Protein AF-A0A2T7SVP9-F1 (afdb_monomer_lite)

Structure (mmCIF, N/CA/C/O backbone):
data_AF-A0A2T7SVP9-F1
#
_entry.id   AF-A0A2T7SVP9-F1
#
loop_
_atom_site.group_PDB
_atom_site.id
_atom_site.type_symbol
_atom_site.label_atom_id
_atom_site.label_alt_id
_atom_site.label_comp_id
_atom_site.label_asym_id
_atom_site.label_entity_id
_atom_site.label_seq_id
_atom_site.pdbx_PDB_ins_code
_atom_site.Cartn_x
_atom_site.Cartn_y
_atom_site.Cartn_z
_atom_site.occupancy
_atom_site.B_iso_or_equiv
_atom_site.auth_seq_id
_atom_site.auth_comp_id
_ato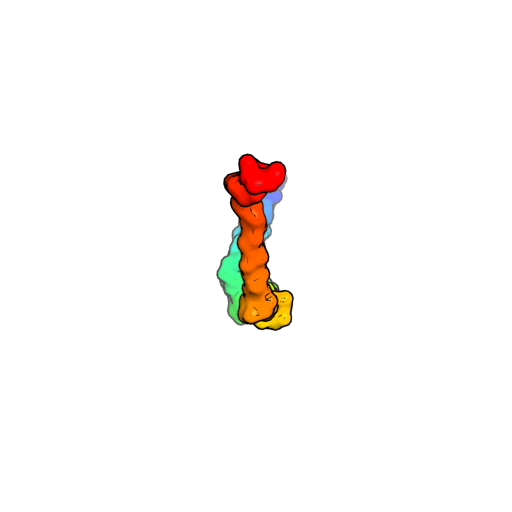m_site.auth_asym_id
_atom_site.auth_atom_id
_atom_site.pdbx_PDB_model_num
ATOM 1 N N . MET A 1 1 ? 25.742 -4.925 -11.420 1.00 77.44 1 MET A N 1
ATOM 2 C CA . MET A 1 1 ? 25.268 -5.514 -10.146 1.00 77.44 1 MET A CA 1
ATOM 3 C C . MET A 1 1 ? 24.224 -4.634 -9.461 1.00 77.44 1 MET A C 1
ATOM 5 O O . MET A 1 1 ? 23.094 -5.080 -9.335 1.00 77.44 1 MET A O 1
ATOM 9 N N . LEU A 1 2 ? 24.524 -3.369 -9.131 1.00 92.25 2 LEU A N 1
ATOM 10 C CA . LEU A 1 2 ? 23.560 -2.447 -8.497 1.00 92.25 2 LEU A CA 1
ATOM 11 C C . LEU A 1 2 ? 22.303 -2.163 -9.345 1.00 92.25 2 LEU A C 1
ATOM 13 O O . LEU A 1 2 ? 21.207 -2.081 -8.810 1.00 92.25 2 LEU A O 1
ATOM 17 N N . LYS A 1 3 ? 22.447 -2.090 -10.677 1.00 91.38 3 LYS A N 1
ATOM 18 C CA . LYS A 1 3 ? 21.334 -1.911 -11.631 1.00 91.38 3 LYS A CA 1
ATOM 19 C C . LYS A 1 3 ? 20.179 -2.893 -11.381 1.00 91.38 3 LYS A C 1
ATOM 21 O O . LYS A 1 3 ? 19.031 -2.471 -11.364 1.00 91.38 3 LYS A O 1
ATOM 26 N N . TYR A 1 4 ? 20.482 -4.175 -11.174 1.00 96.12 4 TYR A N 1
ATOM 27 C CA . TYR A 1 4 ? 19.462 -5.204 -10.957 1.00 96.12 4 TYR A CA 1
ATOM 28 C C . TYR A 1 4 ? 18.728 -5.006 -9.635 1.00 96.12 4 TYR A C 1
ATOM 30 O O . TYR A 1 4 ? 17.509 -5.103 -9.598 1.00 96.12 4 TYR A O 1
ATOM 38 N N . TRP A 1 5 ? 19.456 -4.645 -8.578 1.00 96.06 5 TRP A N 1
ATOM 39 C CA . TRP A 1 5 ? 18.864 -4.309 -7.285 1.00 96.06 5 TRP A CA 1
ATOM 40 C C . TRP A 1 5 ? 17.963 -3.080 -7.357 1.00 96.06 5 TRP A C 1
ATOM 42 O O . TRP A 1 5 ? 16.877 -3.095 -6.791 1.00 96.06 5 TRP A O 1
ATOM 52 N N . VAL A 1 6 ? 18.369 -2.046 -8.098 1.00 95.81 6 VAL A N 1
ATOM 53 C CA . VAL A 1 6 ? 17.542 -0.851 -8.316 1.00 95.81 6 VAL A CA 1
ATOM 54 C C . VAL A 1 6 ? 16.258 -1.210 -9.061 1.00 95.81 6 VAL A C 1
ATOM 56 O O . VAL A 1 6 ? 15.180 -0.815 -8.632 1.00 95.81 6 VAL A O 1
ATOM 59 N N . VAL A 1 7 ? 16.347 -1.999 -10.136 1.00 97.00 7 VAL A N 1
ATOM 60 C CA . VAL A 1 7 ? 15.159 -2.451 -10.880 1.00 97.00 7 VAL A CA 1
ATOM 61 C C . VAL A 1 7 ? 14.248 -3.301 -9.993 1.00 97.00 7 VAL A C 1
ATOM 63 O O . VAL A 1 7 ? 13.043 -3.069 -9.965 1.00 97.00 7 VAL A O 1
ATOM 66 N N . LEU A 1 8 ? 14.811 -4.237 -9.225 1.00 96.88 8 LEU A N 1
ATOM 67 C CA . LEU A 1 8 ? 14.052 -5.080 -8.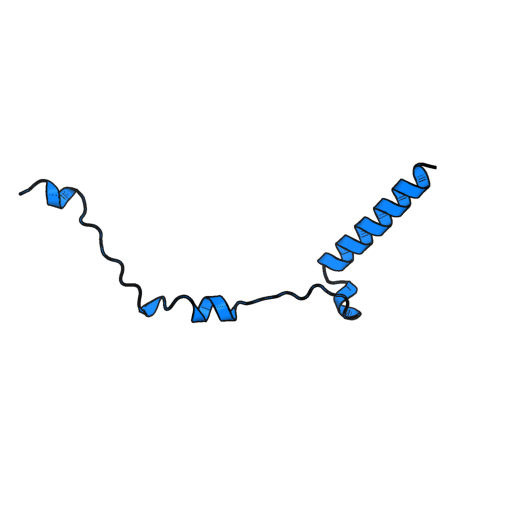303 1.00 96.88 8 LEU A CA 1
ATOM 68 C C . LEU A 1 8 ? 13.318 -4.243 -7.250 1.00 96.88 8 LEU A C 1
ATOM 70 O O . LEU A 1 8 ? 12.131 -4.458 -7.021 1.00 96.88 8 LEU A O 1
ATOM 74 N N . LEU A 1 9 ? 14.003 -3.268 -6.648 1.00 96.69 9 LEU A N 1
ATOM 75 C CA . LEU A 1 9 ? 13.416 -2.351 -5.672 1.00 96.69 9 LEU A CA 1
ATOM 76 C C . LEU A 1 9 ? 12.272 -1.539 -6.276 1.00 96.69 9 LEU A C 1
ATOM 78 O O . LEU A 1 9 ? 11.230 -1.411 -5.642 1.00 96.69 9 LEU A O 1
ATOM 82 N N . VAL A 1 10 ? 12.436 -1.029 -7.499 1.00 97.06 10 VAL A N 1
ATOM 83 C CA . VAL A 1 10 ? 11.381 -0.277 -8.192 1.00 97.06 10 VAL A CA 1
ATOM 84 C C . VAL A 1 10 ? 10.158 -1.158 -8.449 1.00 97.06 10 VAL A C 1
ATOM 86 O O . VAL A 1 10 ? 9.040 -0.727 -8.184 1.00 97.06 10 VAL A O 1
ATOM 89 N N . VAL A 1 11 ? 10.353 -2.401 -8.899 1.00 97.25 11 VAL A N 1
ATOM 90 C CA . VAL A 1 11 ? 9.253 -3.354 -9.132 1.00 97.25 11 VAL A CA 1
ATOM 91 C C . VAL A 1 11 ? 8.531 -3.694 -7.828 1.00 97.25 11 VAL A C 1
ATOM 93 O O . VAL A 1 11 ? 7.303 -3.650 -7.785 1.00 97.25 11 VAL A O 1
ATOM 96 N N . LEU A 1 12 ? 9.272 -3.980 -6.752 1.00 96.50 12 LEU A N 1
ATOM 97 C CA . LEU A 1 12 ? 8.687 -4.241 -5.433 1.00 96.50 12 LEU A CA 1
ATOM 98 C C . LEU A 1 12 ? 7.88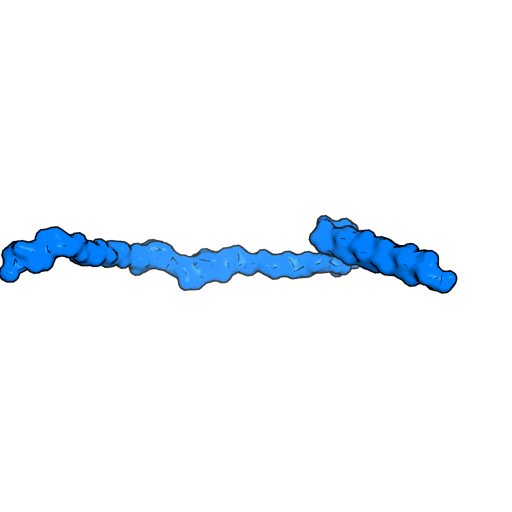9 -3.037 -4.924 1.00 96.50 12 LEU A C 1
ATOM 100 O O . LEU A 1 12 ? 6.790 -3.202 -4.401 1.00 96.50 12 LEU A O 1
ATOM 104 N N . ASN A 1 13 ? 8.427 -1.828 -5.094 1.00 96.62 13 ASN A N 1
ATOM 105 C CA . ASN A 1 13 ? 7.781 -0.603 -4.642 1.00 96.62 13 ASN A CA 1
ATOM 106 C C . ASN A 1 13 ? 6.495 -0.321 -5.432 1.00 96.62 13 ASN A C 1
ATOM 108 O O . ASN A 1 13 ? 5.457 -0.053 -4.836 1.00 96.62 13 ASN A O 1
ATOM 112 N N . ALA A 1 14 ? 6.534 -0.475 -6.758 1.00 95.50 14 ALA A N 1
ATOM 113 C CA . ALA A 1 14 ? 5.359 -0.336 -7.612 1.00 9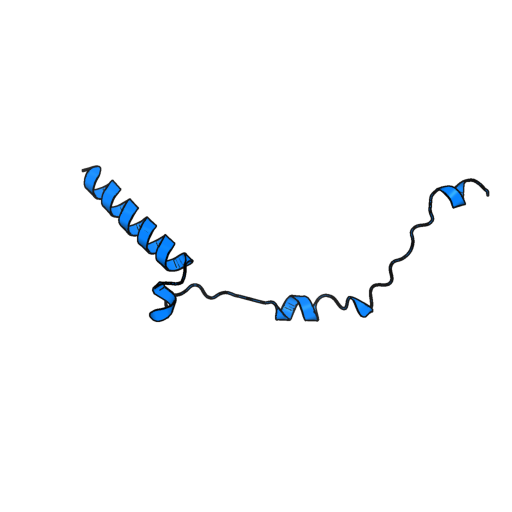5.50 14 ALA A CA 1
ATOM 114 C C . ALA A 1 14 ? 4.275 -1.374 -7.277 1.00 95.50 14 ALA A C 1
ATOM 116 O O . ALA A 1 14 ? 3.097 -1.029 -7.200 1.00 95.50 14 ALA A O 1
ATOM 117 N N . GLY A 1 15 ? 4.664 -2.627 -7.018 1.00 92.94 15 GLY A N 1
ATOM 118 C CA . GLY A 1 15 ? 3.744 -3.672 -6.565 1.00 92.94 15 GLY A CA 1
ATOM 119 C C . GLY A 1 15 ? 3.104 -3.343 -5.214 1.00 92.94 15 GLY A C 1
ATOM 120 O O . GLY A 1 15 ? 1.889 -3.464 -5.065 1.00 92.94 15 GLY A O 1
ATOM 121 N N . ALA A 1 16 ? 3.894 -2.858 -4.252 1.00 90.00 16 ALA A N 1
ATOM 122 C CA . ALA A 1 16 ? 3.392 -2.420 -2.950 1.00 90.00 16 ALA A CA 1
ATOM 123 C C . ALA A 1 16 ? 2.433 -1.223 -3.068 1.00 90.00 16 ALA A C 1
ATOM 125 O O . ALA A 1 16 ? 1.394 -1.205 -2.411 1.00 90.00 16 ALA A O 1
ATOM 126 N N . LEU A 1 17 ? 2.738 -0.252 -3.932 1.00 90.62 17 LEU A N 1
ATOM 127 C CA . LEU A 1 17 ? 1.869 0.897 -4.185 1.00 90.62 17 LEU A CA 1
ATOM 128 C C . LEU A 1 17 ? 0.538 0.466 -4.818 1.00 90.62 17 LEU A C 1
ATOM 130 O O . LEU A 1 17 ? -0.528 0.860 -4.351 1.00 90.62 17 LEU A O 1
ATOM 134 N N . ALA A 1 18 ? 0.588 -0.402 -5.832 1.00 89.81 18 ALA A N 1
ATOM 135 C CA . ALA A 1 18 ? -0.604 -0.967 -6.461 1.00 89.81 18 ALA A CA 1
ATOM 136 C C . ALA A 1 18 ? -1.462 -1.764 -5.461 1.00 89.81 18 ALA A C 1
ATOM 138 O O . ALA A 1 18 ? -2.693 -1.734 -5.524 1.00 89.81 18 ALA A O 1
ATOM 139 N N . TRP A 1 19 ? -0.820 -2.449 -4.511 1.00 86.12 19 TRP A N 1
ATOM 140 C CA . TRP A 1 19 ? -1.498 -3.168 -3.437 1.00 86.12 19 TRP A CA 1
ATOM 141 C C . TRP A 1 19 ? -2.215 -2.218 -2.470 1.00 86.12 19 TRP A C 1
ATOM 143 O O . TRP A 1 19 ? -3.390 -2.429 -2.171 1.00 86.12 19 TRP A O 1
ATOM 153 N N . GLN A 1 20 ? -1.562 -1.126 -2.061 1.00 83.62 20 GLN A N 1
ATOM 154 C CA . GLN A 1 20 ? -2.156 -0.097 -1.196 1.00 83.62 20 GLN A CA 1
ATOM 155 C C . GLN A 1 20 ? -3.332 0.631 -1.854 1.00 83.62 20 GLN A C 1
ATOM 157 O O . GLN A 1 20 ? -4.323 0.918 -1.190 1.00 83.62 20 GLN A O 1
ATOM 162 N N . TRP A 1 21 ? -3.252 0.905 -3.159 1.00 83.69 21 TRP A N 1
ATOM 163 C CA . TRP A 1 21 ? -4.347 1.520 -3.919 1.00 83.69 21 TRP A CA 1
ATOM 164 C C . TRP A 1 21 ? -5.504 0.558 -4.210 1.00 83.69 21 TRP A C 1
ATOM 166 O O . TRP A 1 21 ? -6.504 0.957 -4.801 1.00 83.69 21 TRP A O 1
ATOM 176 N N . GLY A 1 22 ? -5.389 -0.711 -3.811 1.00 81.12 22 GLY A N 1
ATOM 177 C CA . GLY A 1 22 ? -6.433 -1.703 -4.033 1.00 81.12 22 GLY A CA 1
ATOM 178 C C . GLY A 1 22 ? -6.527 -2.187 -5.481 1.00 81.12 22 GLY A C 1
ATOM 179 O O . GLY A 1 22 ? -7.500 -2.849 -5.824 1.00 81.12 22 GLY A O 1
ATOM 180 N N . ALA A 1 23 ? -5.524 -1.948 -6.333 1.00 83.25 23 ALA A N 1
ATOM 181 C CA . ALA A 1 23 ? -5.509 -2.504 -7.692 1.00 83.25 23 ALA A CA 1
ATOM 182 C C . ALA A 1 23 ? -5.525 -4.048 -7.668 1.00 83.25 23 ALA A C 1
ATOM 184 O O . ALA A 1 23 ? -6.166 -4.697 -8.496 1.00 83.25 23 ALA A O 1
ATOM 185 N N . LEU A 1 24 ? -4.889 -4.633 -6.646 1.00 81.25 24 LEU A N 1
ATOM 186 C CA . LEU A 1 24 ? -4.889 -6.073 -6.382 1.00 81.25 24 LEU A CA 1
ATOM 187 C C . LEU A 1 24 ? -6.147 -6.568 -5.640 1.00 81.25 24 LEU A C 1
ATOM 189 O O . LEU A 1 24 ? -6.282 -7.769 -5.406 1.00 81.25 24 LEU A O 1
ATOM 193 N N . ALA A 1 25 ? -7.091 -5.687 -5.289 1.00 81.50 25 ALA A N 1
ATOM 194 C CA . ALA A 1 25 ? -8.356 -6.100 -4.678 1.00 81.50 25 ALA A CA 1
ATOM 195 C C . ALA A 1 25 ? -9.194 -6.975 -5.623 1.00 81.50 25 ALA A C 1
ATOM 197 O O . ALA A 1 25 ? -9.875 -7.886 -5.159 1.00 81.50 25 ALA A O 1
ATOM 198 N N . SER A 1 26 ? -9.070 -6.770 -6.940 1.00 78.50 26 SER A N 1
ATOM 199 C CA . SER A 1 26 ? -9.710 -7.601 -7.973 1.00 78.50 26 SER A CA 1
ATOM 200 C C . SER A 1 26 ? -9.292 -9.078 -7.929 1.00 78.50 26 SER A C 1
ATOM 202 O O . SER A 1 26 ? -10.065 -9.948 -8.321 1.00 78.50 26 SER A O 1
ATOM 204 N N . TRP A 1 27 ? -8.099 -9.377 -7.410 1.00 81.69 27 TRP A N 1
ATOM 205 C CA . TRP A 1 27 ? -7.585 -10.738 -7.234 1.00 81.69 27 TRP A CA 1
ATOM 206 C C . TRP A 1 27 ? -7.771 -11.272 -5.807 1.00 81.69 27 TRP A C 1
ATOM 208 O O . TRP A 1 27 ? -7.197 -12.298 -5.456 1.00 81.69 27 TRP A O 1
ATOM 218 N N . GLY A 1 28 ? -8.540 -10.578 -4.959 1.00 76.69 28 GLY A N 1
ATOM 219 C CA . GLY A 1 28 ? -8.754 -10.965 -3.557 1.00 76.69 28 GLY A CA 1
ATOM 220 C C . GLY A 1 28 ? -7.539 -10.737 -2.652 1.00 76.69 28 GLY A C 1
ATOM 221 O O . GLY A 1 28 ? -7.585 -11.043 -1.466 1.00 76.69 28 GLY A O 1
ATOM 222 N N . LEU A 1 29 ? -6.467 -10.160 -3.196 1.00 76.38 29 LEU A N 1
ATOM 223 C CA . LEU A 1 29 ? -5.257 -9.805 -2.464 1.00 76.38 29 LEU A CA 1
ATOM 224 C C . LEU A 1 29 ? -5.344 -8.399 -1.873 1.00 76.38 29 LEU A C 1
ATOM 226 O O . LEU A 1 29 ? -4.375 -7.958 -1.285 1.00 76.38 29 LEU A O 1
ATOM 230 N N . GLY A 1 30 ? -6.447 -7.665 -2.031 1.00 75.06 30 GLY A N 1
ATOM 231 C CA . GLY A 1 30 ? -6.569 -6.293 -1.532 1.00 75.06 30 GLY A CA 1
ATOM 232 C C . GLY A 1 30 ? -6.477 -6.200 -0.002 1.00 75.06 30 GLY A C 1
ATOM 233 O O . GLY A 1 30 ? -6.870 -7.139 0.694 1.00 75.06 30 GLY A O 1
ATOM 234 N N . PRO A 1 31 ? -5.980 -5.077 0.545 1.00 66.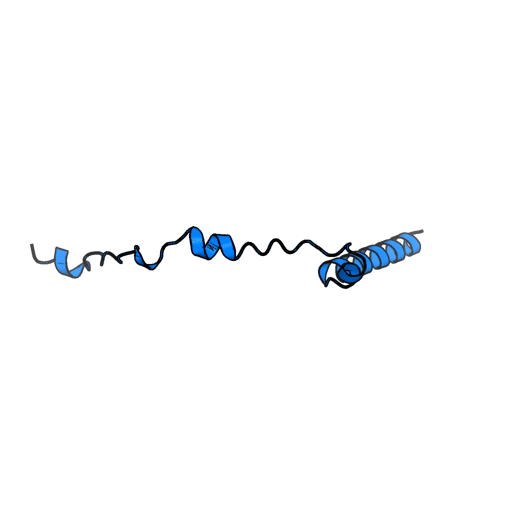94 31 PRO A N 1
ATOM 235 C CA . PRO A 1 31 ? -5.950 -4.872 1.986 1.00 66.94 31 PRO A CA 1
ATOM 236 C C . PRO A 1 31 ? -7.373 -4.964 2.541 1.00 66.94 31 PRO A C 1
ATOM 238 O O . PRO A 1 31 ? -8.285 -4.293 2.053 1.00 66.94 31 PRO A O 1
ATOM 241 N N . GLN A 1 32 ? -7.571 -5.791 3.571 1.00 65.56 32 GLN A N 1
ATOM 242 C CA . GLN A 1 32 ? -8.820 -5.780 4.319 1.00 65.56 32 GLN A CA 1
ATOM 243 C C . GLN A 1 32 ? -8.911 -4.443 5.044 1.00 65.56 32 GLN A C 1
ATOM 245 O O . GLN A 1 32 ? -8.313 -4.258 6.104 1.00 65.56 32 GLN A O 1
ATOM 250 N N . GLN A 1 33 ? -9.641 -3.499 4.449 1.00 65.75 33 GLN A N 1
ATOM 251 C CA . GLN A 1 33 ? -10.111 -2.319 5.149 1.00 65.75 33 GLN A CA 1
ATOM 252 C C . GLN A 1 33 ? -10.972 -2.813 6.313 1.00 65.75 33 GLN A C 1
ATOM 254 O O . GLN A 1 33 ? -12.168 -3.044 6.161 1.00 65.75 33 GLN A O 1
ATOM 259 N N . HIS A 1 34 ? -10.353 -2.970 7.485 1.00 58.19 34 HIS A N 1
ATOM 260 C CA . HIS A 1 34 ? -11.049 -2.966 8.763 1.00 58.19 34 HIS A CA 1
ATOM 261 C C . HIS A 1 34 ? -11.592 -1.551 8.963 1.00 58.19 34 HIS A C 1
ATOM 263 O O . HIS A 1 34 ? -11.084 -0.739 9.730 1.00 58.19 34 HIS A O 1
ATOM 269 N N . GLN A 1 35 ? -12.614 -1.223 8.181 1.00 59.31 35 GLN A N 1
ATOM 270 C CA . GLN A 1 35 ? -13.561 -0.207 8.548 1.00 59.31 35 GLN A CA 1
ATOM 271 C C . GLN A 1 35 ? -14.341 -0.825 9.703 1.00 59.31 35 GLN A C 1
ATOM 273 O O . GLN A 1 35 ? -15.211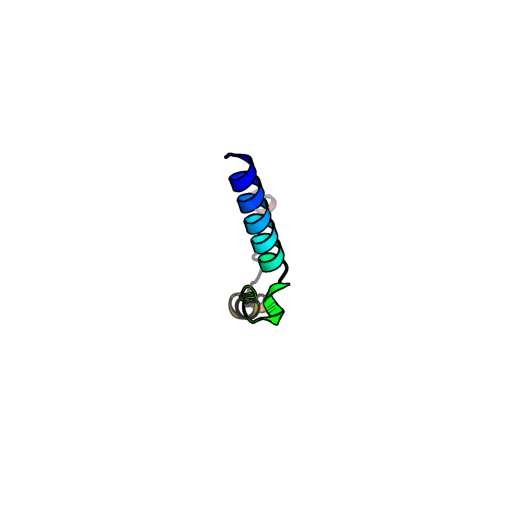 -1.668 9.511 1.00 59.31 35 GLN A O 1
ATOM 278 N N . GLU A 1 36 ? -14.026 -0.394 10.916 1.00 58.47 36 GLU A N 1
ATOM 279 C CA . GLU A 1 36 ? -14.865 -0.610 12.089 1.00 58.47 36 GLU A CA 1
ATOM 280 C C . GLU A 1 36 ? -15.665 0.671 12.436 1.00 58.47 36 GLU A C 1
ATOM 282 O O . GLU A 1 36 ? -15.587 1.160 13.564 1.00 58.47 36 GLU A O 1
ATOM 287 N N . PRO A 1 37 ? -16.476 1.248 11.516 1.00 58.12 37 PRO A N 1
ATOM 288 C CA . PRO A 1 37 ? -17.333 2.392 11.826 1.00 58.12 37 PRO A CA 1
ATOM 289 C C . PRO A 1 37 ? -18.434 2.003 12.824 1.00 58.12 37 PRO A C 1
ATOM 291 O O . PRO A 1 37 ? -18.910 2.836 13.590 1.00 58.12 37 PRO A O 1
ATOM 294 N N . GLU A 1 38 ? -18.788 0.716 12.884 1.00 56.19 38 GLU A N 1
ATOM 295 C CA . GLU A 1 38 ? -19.755 0.146 13.830 1.00 56.19 38 GLU A CA 1
ATOM 296 C C . GLU A 1 38 ? -19.301 0.231 15.298 1.00 56.19 38 GLU A C 1
ATOM 298 O O . GLU A 1 38 ? -20.123 0.142 16.211 1.00 56.19 38 GLU A O 1
ATOM 303 N N . ARG A 1 39 ? -17.997 0.408 15.557 1.00 57.94 39 ARG A N 1
ATOM 304 C CA . ARG A 1 39 ? -17.468 0.584 16.918 1.00 57.94 39 ARG A CA 1
ATOM 305 C C . ARG A 1 39 ? -17.686 2.013 17.419 1.00 57.94 39 ARG A C 1
ATOM 307 O O . ARG A 1 39 ? -17.987 2.195 18.594 1.00 57.94 39 ARG A O 1
ATOM 314 N N . LEU A 1 40 ? -17.604 3.010 16.536 1.00 56.69 40 LEU A N 1
ATOM 315 C CA . LEU A 1 40 ? -17.772 4.425 16.892 1.00 56.69 40 LEU A CA 1
ATOM 316 C C . LEU A 1 40 ? -19.210 4.749 17.316 1.00 56.69 40 LEU A C 1
ATOM 318 O O . LEU A 1 40 ? -19.408 5.534 18.236 1.00 56.69 40 LEU A O 1
ATOM 322 N N . GLN A 1 41 ? -20.205 4.095 16.711 1.00 58.59 41 GLN A N 1
ATOM 323 C CA . GLN A 1 41 ? -21.617 4.293 17.066 1.00 58.59 41 GLN A CA 1
ATOM 324 C C . GLN A 1 41 ? -22.036 3.568 18.353 1.00 58.59 41 GLN A C 1
ATOM 326 O O . GLN A 1 41 ? -23.034 3.929 18.967 1.00 58.59 41 GLN A O 1
ATOM 331 N N . LYS A 1 42 ? -21.298 2.529 18.768 1.00 58.41 42 LYS A N 1
ATOM 332 C CA . LYS A 1 42 ? -21.631 1.726 19.958 1.00 58.41 42 LYS A CA 1
ATOM 333 C C . LYS A 1 42 ? -20.821 2.102 21.199 1.00 58.41 42 LYS A C 1
ATOM 335 O O . LYS A 1 42 ? -21.258 1.793 22.304 1.00 58.41 42 LYS A O 1
ATOM 340 N N . GLN A 1 43 ? -19.654 2.731 21.042 1.00 61.38 43 GLN A N 1
ATOM 341 C CA . GLN A 1 43 ? -18.748 3.023 22.163 1.00 61.38 43 GLN A CA 1
ATOM 342 C C . GLN A 1 43 ? -18.980 4.382 22.824 1.00 61.38 43 GLN A C 1
ATOM 344 O O . GLN A 1 43 ? -18.629 4.555 23.987 1.00 61.38 43 GLN A O 1
ATOM 349 N N . LEU A 1 44 ? -19.606 5.329 22.132 1.00 63.91 44 LEU A N 1
ATOM 350 C CA . LEU A 1 44 ? -20.000 6.606 22.709 1.00 63.91 44 LEU A CA 1
ATOM 351 C C . LEU A 1 44 ? -21.508 6.712 22.519 1.00 63.91 44 LEU A C 1
ATOM 353 O O . LEU A 1 44 ? -21.979 6.669 21.390 1.00 63.91 44 LEU A O 1
ATOM 357 N N . ARG A 1 45 ? -22.262 6.800 23.617 1.00 63.84 45 ARG A N 1
ATOM 358 C CA . ARG A 1 45 ? -23.647 7.287 23.615 1.00 63.84 45 ARG A CA 1
ATOM 359 C C . ARG A 1 45 ? -23.572 8.803 23.782 1.00 63.84 45 ARG A C 1
ATOM 361 O O . ARG A 1 45 ? -23.598 9.260 24.929 1.00 63.84 45 ARG A O 1
ATOM 368 N N . PRO A 1 46 ? -23.365 9.592 22.710 1.00 62.06 46 PRO A N 1
ATOM 369 C CA . PRO A 1 46 ? -23.263 11.044 22.827 1.00 62.06 46 PRO A CA 1
ATOM 370 C C . PRO A 1 46 ? -24.492 11.639 23.527 1.00 62.06 46 PRO A C 1
ATOM 372 O O . PRO A 1 46 ? -24.360 12.604 24.271 1.00 62.06 46 PRO A O 1
ATOM 375 N N . GLU A 1 47 ? -25.659 11.008 23.386 1.00 64.88 47 GLU A N 1
ATOM 376 C CA . GLU A 1 47 ? -26.913 11.384 24.040 1.00 64.88 47 GLU A CA 1
ATOM 377 C C . GLU A 1 47 ? -26.903 11.306 25.579 1.00 64.88 47 GLU A C 1
ATOM 379 O O . GLU A 1 47 ? -27.779 11.885 26.216 1.00 64.88 47 GLU A O 1
ATOM 384 N N . ALA A 1 48 ? -25.932 10.621 26.196 1.00 65.62 48 ALA A N 1
ATOM 385 C CA . ALA A 1 48 ? -25.804 10.528 27.654 1.00 65.62 48 ALA A CA 1
ATOM 386 C C . ALA A 1 48 ? -24.744 11.479 28.241 1.00 65.62 48 ALA A C 1
ATOM 388 O O . ALA A 1 48 ? -24.606 11.570 29.463 1.00 65.62 48 ALA A O 1
ATOM 389 N N . ILE A 1 49 ? -23.986 12.186 27.397 1.00 67.81 49 ILE A N 1
ATOM 390 C CA . ILE A 1 49 ? -22.949 13.121 27.838 1.00 67.81 49 ILE A CA 1
ATOM 391 C C . ILE A 1 49 ? -23.617 14.467 28.125 1.00 67.81 49 ILE A C 1
ATOM 393 O O . ILE A 1 49 ? -23.902 15.239 27.213 1.00 67.81 49 ILE A O 1
ATOM 397 N N . GLN A 1 50 ? -23.864 14.762 29.402 1.00 69.31 50 GLN A N 1
ATOM 398 C CA . GLN A 1 50 ? -24.256 16.107 29.819 1.00 69.31 50 GLN A CA 1
ATOM 399 C C . GLN A 1 50 ? -23.002 16.968 30.011 1.00 69.31 50 GLN A C 1
ATOM 401 O O . GLN A 1 50 ? -22.159 16.627 30.846 1.00 69.31 50 GLN A O 1
ATOM 406 N N . PRO A 1 51 ? -22.844 18.077 29.267 1.00 69.44 51 PRO A N 1
ATOM 407 C CA . PRO A 1 51 ? -21.759 19.010 29.516 1.00 69.44 51 PRO A CA 1
ATOM 408 C C . PRO A 1 51 ? -21.989 19.677 30.875 1.00 69.44 51 PRO A C 1
ATOM 410 O O . PRO A 1 51 ? -22.896 20.491 31.038 1.00 69.44 51 PRO A O 1
ATOM 413 N N . VAL A 1 52 ? -21.172 19.330 31.869 1.00 72.12 52 VAL A N 1
ATOM 414 C CA . VAL A 1 52 ? -21.118 20.089 33.119 1.00 72.12 52 VAL A CA 1
ATOM 415 C C . VAL A 1 52 ? -20.406 21.399 32.802 1.00 72.12 52 VAL A C 1
ATOM 417 O O . VAL A 1 52 ? -19.220 21.402 32.470 1.00 72.12 52 VAL A O 1
ATOM 420 N N . LEU A 1 53 ? -21.137 22.512 32.870 1.00 69.75 53 LEU A N 1
ATOM 421 C CA . LEU A 1 53 ? -20.537 23.840 32.838 1.00 69.75 53 LEU A CA 1
ATOM 422 C C . LEU A 1 53 ? -19.615 23.942 34.059 1.00 69.75 53 LEU A C 1
ATOM 424 O O . LEU A 1 53 ? -20.086 23.958 35.196 1.00 69.75 53 LEU A O 1
ATOM 428 N N . ALA A 1 54 ? -18.301 23.960 33.836 1.00 71.12 54 ALA A N 1
ATOM 429 C CA . ALA A 1 54 ? -17.370 24.310 34.896 1.00 71.12 54 ALA A CA 1
ATOM 430 C C . ALA A 1 54 ? -17.736 25.722 35.387 1.00 71.12 54 ALA A C 1
ATOM 432 O O . ALA A 1 54 ? -17.969 26.599 34.543 1.00 71.12 54 ALA A O 1
ATOM 433 N N . PRO A 1 55 ? -17.828 25.960 36.709 1.00 62.84 55 PRO A N 1
ATOM 434 C CA . PRO A 1 55 ? -18.116 27.290 37.218 1.00 62.84 55 PRO A CA 1
ATOM 435 C C . PRO A 1 55 ? -17.064 28.244 36.657 1.00 62.84 55 PRO A C 1
ATOM 437 O O . PRO A 1 55 ? -15.857 28.026 36.786 1.00 62.84 55 PRO A O 1
ATOM 440 N N . SER A 1 56 ? -17.537 29.270 35.954 1.00 62.12 56 SER A N 1
ATOM 441 C CA . SER A 1 56 ? -16.667 30.327 35.454 1.00 62.12 56 SER A CA 1
ATOM 442 C C . SER A 1 56 ? -16.015 30.982 36.666 1.00 62.12 56 SER A C 1
ATOM 444 O O . SER A 1 56 ? -16.700 31.271 37.643 1.00 62.12 56 SER A O 1
ATOM 446 N N . ALA A 1 57 ? -14.703 31.222 36.613 1.00 61.97 57 ALA A N 1
ATOM 447 C CA . ALA A 1 57 ? -13.918 31.780 37.723 1.00 61.97 57 ALA A CA 1
ATOM 448 C C . ALA A 1 57 ? -14.436 33.137 38.259 1.00 61.97 57 ALA A C 1
ATOM 450 O O . ALA A 1 57 ? -13.961 33.626 39.279 1.00 61.97 57 ALA A O 1
ATOM 451 N N . SER A 1 58 ? -15.419 33.739 37.587 1.00 60.25 58 SER A N 1
ATOM 452 C CA . SER A 1 58 ? -16.192 34.893 38.036 1.00 60.25 58 SER A CA 1
ATOM 453 C C . SER A 1 58 ? -17.148 34.613 39.208 1.00 60.25 58 SER A C 1
ATOM 455 O O . SER A 1 58 ? -17.528 35.565 39.876 1.00 60.25 58 SER A O 1
ATOM 457 N N . ASP A 1 59 ? -17.523 33.357 39.482 1.00 56.78 59 ASP A N 1
ATOM 458 C CA . ASP A 1 59 ? -18.429 32.993 40.593 1.00 56.78 59 ASP A CA 1
ATOM 459 C C . ASP A 1 59 ? -17.675 32.778 41.924 1.00 56.78 59 ASP A C 1
ATOM 461 O O . ASP A 1 59 ? -18.224 32.901 43.015 1.00 56.78 59 ASP A O 1
ATOM 465 N N . THR A 1 60 ? -16.361 32.532 41.862 1.00 57.72 60 THR A N 1
ATOM 466 C CA . THR A 1 60 ? -15.503 32.386 43.051 1.00 57.72 60 THR A CA 1
ATOM 467 C C . THR A 1 60 ? -15.057 33.726 43.646 1.00 57.72 60 THR A C 1
ATOM 469 O O . THR A 1 60 ? -14.440 33.743 44.707 1.00 57.72 60 THR A O 1
ATOM 472 N N . ALA A 1 61 ? -15.342 34.851 42.980 1.00 59.62 61 ALA A N 1
ATOM 473 C CA . ALA A 1 61 ? -14.894 36.183 43.393 1.00 59.62 61 ALA A CA 1
ATOM 474 C C . ALA A 1 61 ? -15.905 36.946 44.273 1.00 59.62 61 ALA A C 1
ATOM 476 O O . ALA A 1 61 ? -15.617 38.073 44.675 1.00 59.62 61 ALA A O 1
ATOM 477 N N . SER A 1 62 ? -17.074 36.367 44.579 1.00 54.66 62 SER A N 1
ATOM 478 C CA . SER A 1 62 ? -18.117 37.028 45.382 1.00 54.66 62 SER A CA 1
ATOM 479 C C . SER A 1 62 ? -18.596 36.230 46.602 1.00 54.66 62 SER A C 1
ATOM 481 O O . SER A 1 62 ? -19.760 36.366 46.985 1.00 54.66 62 SER A O 1
ATOM 483 N N . ARG A 1 63 ? -17.744 35.401 47.222 1.00 51.69 63 ARG A N 1
ATOM 484 C CA . ARG A 1 63 ? -18.084 34.700 48.471 1.00 51.69 63 ARG A CA 1
ATOM 485 C C . ARG A 1 63 ? -17.124 35.013 49.607 1.00 51.69 63 ARG A C 1
ATOM 487 O O . ARG A 1 63 ? -15.905 35.057 49.343 1.00 51.69 63 ARG A O 1
#

pLDDT: mean 74.66, std 14.65, range [51.69, 97.25]

Secondary structure (DSSP, 8-state):
-HHHHHHHHHHHHHHHHHHHTTGGGGGT-S------HHHHHHH--GGG-----PPPTTSTT--

Sequence (63 aa):
MLKYWVVLLVVLNAGALAWQWGALASWGLGPQQHQEPERLQKQLRPEAIQPVLAPSASDTASR

Foldseek 3Di:
DVVVVVVVVVVVVVVVVCQQVCVCVVVVSHDPPPPPVVCVPVVDPVVPDDDDDDPDVVVVPPD

Radius of gyration: 26.88 Å; chains: 1; bounding box: 52×48×60 Å